Protein AF-A0A2Z4HIC4-F1 (afdb_monomer_lite)

Secondary structure (DSSP, 8-state):
-----SSSSSGGGG-TTS-EE--GGG-S-EESHHHHHHHHS---------STT--TTTSSP--HHHHHHHHHHHHT-HHHHHTT-

pLDDT: mean 89.17, std 8.19, range [67.5, 97.69]

Radius of gyration: 24.13 Å; chains: 1; bounding box: 46×32×59 Å

Structure (mmCIF, N/CA/C/O backbone):
data_AF-A0A2Z4HIC4-F1
#
_entry.id   AF-A0A2Z4HIC4-F1
#
loop_
_atom_site.group_PDB
_atom_site.id
_atom_site.type_symbol
_atom_site.label_atom_id
_atom_site.label_alt_id
_atom_site.label_comp_id
_atom_site.label_asym_id
_atom_site.label_entity_id
_atom_site.label_seq_id
_atom_site.pdbx_PDB_ins_code
_atom_site.Cartn_x
_atom_site.Cartn_y
_atom_site.Cartn_z
_atom_site.occupancy
_atom_site.B_iso_or_equiv
_atom_site.auth_seq_id
_atom_site.auth_comp_id
_atom_site.auth_asym_id
_atom_site.auth_atom_id
_atom_site.pdbx_PDB_model_num
ATOM 1 N N . ALA A 1 1 ? 16.869 -5.864 -6.737 1.00 82.38 1 ALA A N 1
ATOM 2 C CA . ALA A 1 1 ? 16.587 -5.370 -8.101 1.00 82.38 1 ALA A CA 1
ATOM 3 C C . ALA A 1 1 ? 15.154 -4.849 -8.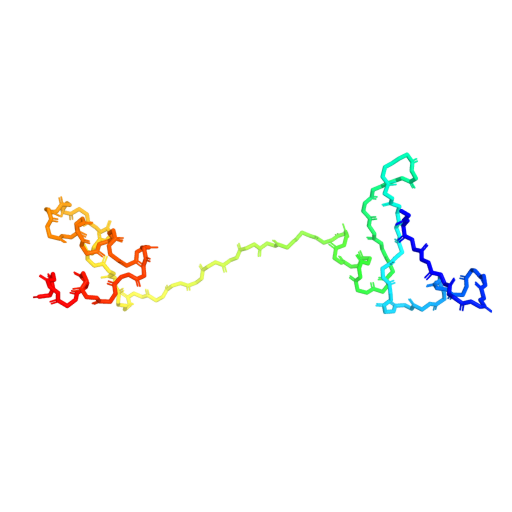141 1.00 82.38 1 ALA A C 1
ATOM 5 O O . ALA A 1 1 ? 14.330 -5.412 -7.431 1.00 82.38 1 ALA A O 1
ATOM 6 N N . GLY A 1 2 ? 14.878 -3.781 -8.899 1.00 90.12 2 GLY A N 1
ATOM 7 C CA . GLY A 1 2 ? 13.543 -3.162 -8.988 1.00 90.12 2 GLY A CA 1
ATOM 8 C C . GLY A 1 2 ? 12.548 -3.899 -9.898 1.00 90.12 2 GLY A C 1
ATOM 9 O O . GLY A 1 2 ? 11.347 -3.852 -9.669 1.00 90.12 2 GLY A O 1
ATOM 10 N N . GLY A 1 3 ? 13.049 -4.653 -10.878 1.00 92.69 3 GLY A N 1
ATOM 11 C CA . GLY A 1 3 ? 12.265 -5.508 -11.767 1.00 92.69 3 GLY A CA 1
ATOM 12 C C . GLY A 1 3 ? 13.173 -6.502 -12.491 1.00 92.69 3 GLY A C 1
ATOM 13 O O . GLY A 1 3 ? 14.376 -6.263 -12.610 1.00 92.69 3 GLY A O 1
ATOM 14 N N . THR A 1 4 ? 12.601 -7.617 -12.947 1.00 94.19 4 THR A N 1
ATOM 15 C CA . THR A 1 4 ? 13.319 -8.676 -13.672 1.00 94.19 4 THR A CA 1
ATOM 16 C C . THR A 1 4 ? 12.444 -9.206 -14.799 1.00 94.19 4 THR A C 1
ATOM 18 O O . THR A 1 4 ? 11.234 -9.354 -14.634 1.00 94.19 4 THR A O 1
ATOM 21 N N . VAL A 1 5 ? 13.067 -9.534 -15.928 1.00 95.94 5 VAL A N 1
ATOM 22 C CA . VAL A 1 5 ? 12.449 -10.254 -17.045 1.00 95.94 5 VAL A CA 1
ATOM 23 C C . VAL A 1 5 ? 13.312 -11.470 -17.357 1.00 95.94 5 VAL A C 1
ATOM 25 O O . VAL A 1 5 ? 14.536 -11.397 -17.274 1.00 95.94 5 VAL A O 1
ATOM 28 N N . ILE A 1 6 ? 12.674 -12.598 -17.664 1.00 96.56 6 ILE A N 1
ATOM 29 C CA . ILE A 1 6 ? 13.350 -13.838 -18.054 1.00 96.56 6 ILE A CA 1
ATOM 30 C C . ILE A 1 6 ? 13.242 -13.969 -19.574 1.00 96.56 6 ILE A C 1
ATOM 32 O O . ILE A 1 6 ? 12.152 -13.814 -20.117 1.00 96.56 6 ILE A O 1
ATOM 36 N N . ASN A 1 7 ? 14.360 -14.288 -20.234 1.00 96.06 7 ASN A N 1
ATOM 37 C CA . ASN A 1 7 ? 14.474 -14.492 -21.688 1.00 96.06 7 ASN A CA 1
ATOM 38 C C . ASN A 1 7 ? 14.177 -13.263 -22.567 1.00 96.06 7 ASN A C 1
ATOM 40 O O . ASN A 1 7 ? 14.073 -13.406 -23.781 1.00 96.06 7 ASN A O 1
ATOM 44 N N . ASP A 1 8 ? 14.064 -12.073 -21.978 1.00 96.00 8 ASP A N 1
ATOM 45 C CA . ASP A 1 8 ? 13.846 -10.816 -22.696 1.00 96.00 8 ASP A CA 1
ATOM 46 C C . ASP A 1 8 ? 14.393 -9.634 -21.868 1.00 96.00 8 ASP A C 1
ATOM 48 O O . ASP A 1 8 ? 14.740 -9.786 -20.692 1.00 96.00 8 ASP A O 1
ATOM 52 N N . VAL A 1 9 ? 14.489 -8.451 -22.473 1.00 94.75 9 VAL A N 1
ATOM 53 C CA . VAL A 1 9 ? 15.005 -7.219 -21.864 1.00 94.75 9 VAL A CA 1
ATOM 54 C C . VAL A 1 9 ? 13.998 -6.085 -22.027 1.00 94.75 9 VAL A C 1
ATOM 56 O O . VAL A 1 9 ? 13.283 -6.017 -23.016 1.00 94.75 9 VAL A O 1
ATOM 59 N N . VAL A 1 10 ? 13.931 -5.169 -21.053 1.00 93.00 10 VAL A N 1
ATOM 60 C CA . VAL A 1 10 ? 13.088 -3.945 -21.077 1.00 93.00 10 VAL A CA 1
ATOM 61 C C . VAL A 1 10 ? 11.563 -4.182 -21.098 1.00 93.00 10 VAL A C 1
ATOM 63 O O . VAL A 1 10 ? 10.816 -3.342 -20.603 1.00 93.00 10 VAL A O 1
ATOM 66 N N . GLN A 1 11 ? 11.080 -5.346 -21.530 1.00 94.50 11 GLN A N 1
ATOM 67 C CA . GLN A 1 11 ? 9.666 -5.593 -21.815 1.00 94.50 11 GLN A CA 1
ATOM 68 C C . GLN A 1 11 ? 8.724 -5.383 -20.619 1.00 94.50 11 GLN A C 1
ATOM 70 O O . GLN A 1 11 ? 7.600 -4.914 -20.803 1.00 94.50 11 GLN A O 1
ATOM 75 N N . HIS A 1 12 ? 9.182 -5.626 -19.384 1.00 93.12 12 HIS A N 1
ATOM 76 C CA . HIS A 1 12 ? 8.405 -5.356 -18.161 1.00 93.12 12 HIS A CA 1
ATOM 77 C C . HIS A 1 12 ? 7.939 -3.899 -18.011 1.00 93.12 12 HIS A C 1
ATOM 79 O O . HIS A 1 12 ? 6.945 -3.659 -17.332 1.00 93.12 12 HIS A O 1
ATOM 85 N N . VAL A 1 13 ? 8.606 -2.936 -18.660 1.00 93.38 13 VAL A N 1
ATOM 86 C CA . VAL A 1 13 ? 8.221 -1.514 -18.644 1.00 93.38 13 VAL A CA 1
ATOM 87 C C . VAL A 1 13 ? 6.940 -1.263 -19.440 1.00 93.38 13 VAL A C 1
ATOM 89 O O . VAL A 1 13 ? 6.222 -0.313 -19.160 1.00 93.38 13 VAL A O 1
ATOM 92 N N . THR A 1 14 ? 6.615 -2.113 -20.416 1.00 94.19 14 THR A N 1
ATOM 93 C CA . THR A 1 14 ? 5.437 -1.932 -21.286 1.00 94.19 14 THR A CA 1
ATOM 94 C C . THR A 1 14 ? 4.132 -2.412 -20.645 1.00 94.19 14 THR A C 1
ATOM 96 O O . THR A 1 14 ? 3.044 -2.058 -21.096 1.00 94.19 14 THR A O 1
ATOM 99 N N . VAL A 1 15 ? 4.219 -3.203 -19.572 1.00 93.94 15 VAL A N 1
ATOM 100 C CA . VAL A 1 15 ? 3.065 -3.852 -18.947 1.00 93.94 15 VAL A CA 1
ATOM 101 C C . VAL A 1 15 ? 2.492 -2.962 -17.846 1.00 93.94 15 VAL A C 1
ATOM 103 O O . VAL A 1 15 ? 3.021 -2.907 -16.738 1.00 93.94 15 VAL A O 1
ATOM 106 N N . SER A 1 16 ? 1.374 -2.291 -18.126 1.00 92.69 16 SER A N 1
ATOM 107 C CA . SER A 1 16 ? 0.739 -1.322 -17.212 1.00 92.69 16 SER A CA 1
ATOM 108 C C . SER A 1 16 ? 0.185 -1.894 -15.912 1.00 92.69 16 SER A C 1
ATOM 110 O O . SER A 1 16 ? -0.056 -1.148 -14.960 1.00 92.69 16 SER A O 1
ATOM 112 N N . SER A 1 17 ? 0.012 -3.214 -15.844 1.00 94.12 17 SER A N 1
ATOM 113 C CA . SER A 1 17 ? -0.374 -3.931 -14.630 1.00 94.12 17 SER A CA 1
ATOM 114 C C . SER A 1 17 ? 0.805 -4.294 -13.725 1.00 94.12 17 SER A C 1
ATOM 116 O O . SER A 1 17 ? 0.570 -4.805 -12.631 1.00 94.12 17 SER A O 1
ATOM 118 N N . LEU A 1 18 ? 2.052 -4.064 -14.151 1.00 95.75 18 LEU A N 1
ATOM 119 C CA . LEU A 1 18 ? 3.239 -4.287 -13.328 1.00 95.75 18 LEU A CA 1
ATOM 120 C C . LEU A 1 18 ? 3.732 -2.964 -12.730 1.00 95.75 18 LEU A C 1
ATOM 122 O O . LEU A 1 18 ? 3.821 -1.969 -13.452 1.00 95.75 18 LEU A O 1
ATOM 126 N N . PRO A 1 19 ? 4.079 -2.938 -11.431 1.00 95.12 19 PRO A N 1
ATOM 127 C CA . PRO A 1 19 ? 4.709 -1.772 -1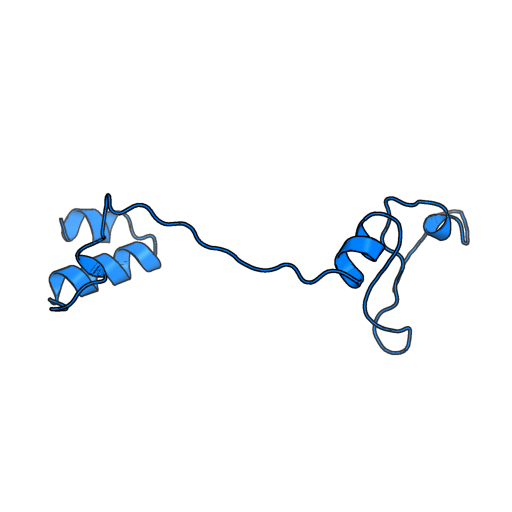0.840 1.00 95.12 19 PRO A CA 1
ATOM 128 C C . PRO A 1 19 ? 6.121 -1.608 -11.405 1.00 95.12 19 PRO A C 1
ATOM 130 O O . PRO A 1 19 ? 6.900 -2.560 -11.443 1.00 95.12 19 PRO A O 1
ATOM 133 N N . PHE A 1 20 ? 6.460 -0.388 -11.806 1.00 96.69 20 PHE A N 1
ATOM 134 C CA . PHE A 1 20 ? 7.812 -0.028 -12.218 1.00 96.69 20 PHE A CA 1
ATOM 135 C C . PHE A 1 20 ? 8.440 0.902 -11.176 1.00 96.69 20 PHE A C 1
ATOM 137 O O . PHE A 1 20 ? 7.873 1.945 -10.840 1.00 96.69 20 PHE A O 1
ATOM 144 N N . GLY A 1 21 ? 9.597 0.513 -10.638 1.00 95.62 21 GLY A N 1
ATOM 145 C CA . GLY A 1 21 ? 10.264 1.211 -9.541 1.00 95.62 21 GLY A CA 1
ATOM 146 C C . GLY A 1 21 ? 11.638 0.625 -9.212 1.00 95.62 21 GLY A C 1
ATOM 147 O O . GLY A 1 21 ? 12.005 -0.444 -9.698 1.00 95.62 21 GLY A O 1
ATOM 148 N N . GLY A 1 22 ? 12.407 1.351 -8.402 1.00 96.44 22 GLY A N 1
ATOM 149 C CA . GLY A 1 22 ? 13.739 0.957 -7.933 1.00 96.44 22 GLY A CA 1
ATOM 150 C C . GLY A 1 22 ? 13.738 0.481 -6.478 1.00 96.44 22 GLY A C 1
ATOM 151 O O . GLY A 1 22 ? 12.754 0.637 -5.757 1.00 96.44 22 GLY A O 1
ATOM 152 N N . VAL A 1 23 ? 14.859 -0.099 -6.042 1.00 97.12 23 VAL A N 1
ATOM 153 C CA . VAL A 1 23 ? 15.131 -0.456 -4.637 1.00 97.12 23 VAL A CA 1
ATOM 154 C C . VAL A 1 23 ? 16.590 -0.121 -4.291 1.00 97.12 23 VAL A C 1
ATOM 156 O O . VAL A 1 23 ? 17.501 -0.486 -5.040 1.00 97.12 23 VAL A O 1
ATOM 159 N N . GLY A 1 24 ? 16.829 0.531 -3.149 1.00 96.56 24 GLY A N 1
ATOM 160 C CA . GLY A 1 24 ? 18.170 0.940 -2.698 1.00 96.56 24 GLY A CA 1
ATOM 161 C C .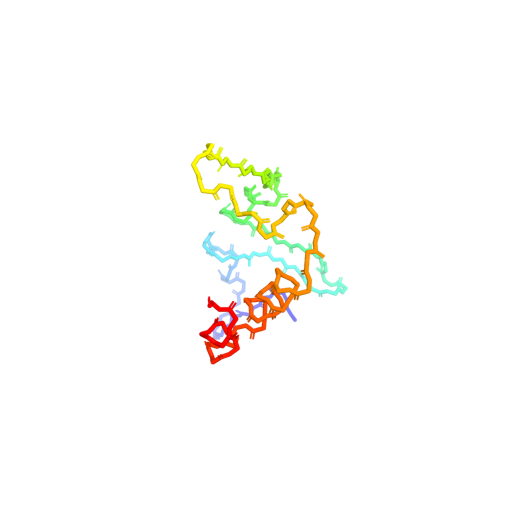 GLY A 1 24 ? 18.707 2.122 -3.508 1.00 96.56 24 GLY A C 1
ATOM 162 O O . GLY A 1 24 ? 17.957 3.046 -3.807 1.00 96.56 24 GLY A O 1
ATOM 163 N N . GLU A 1 25 ? 19.971 2.062 -3.937 1.00 96.69 25 GLU A N 1
ATOM 164 C CA . GLU A 1 25 ? 20.592 3.104 -4.783 1.00 96.69 25 GLU A CA 1
ATOM 165 C C . GLU A 1 25 ? 19.878 3.310 -6.132 1.00 96.69 25 GLU A C 1
ATOM 167 O O . GLU A 1 25 ? 20.013 4.351 -6.765 1.00 96.69 25 GLU A O 1
ATOM 172 N N . SER A 1 26 ? 19.086 2.329 -6.581 1.00 95.88 26 SER A N 1
ATOM 173 C CA . SER A 1 26 ? 18.293 2.442 -7.814 1.00 95.88 26 SER A CA 1
ATOM 174 C C . SER A 1 26 ? 16.978 3.220 -7.651 1.00 95.88 26 SER A C 1
ATOM 176 O O . SER A 1 26 ? 16.286 3.447 -8.641 1.00 95.88 26 SER A O 1
ATOM 178 N N . GLY A 1 27 ? 16.621 3.626 -6.425 1.00 96.81 27 GLY A N 1
ATOM 179 C CA . GLY A 1 27 ? 15.454 4.458 -6.127 1.00 96.81 27 GLY A CA 1
ATOM 180 C C . GLY A 1 27 ? 14.488 3.852 -5.106 1.00 96.81 27 GLY A C 1
ATOM 181 O O . GLY A 1 27 ? 14.740 2.800 -4.516 1.00 96.81 27 GLY A O 1
ATOM 182 N N . MET A 1 28 ? 13.359 4.539 -4.903 1.00 96.56 28 MET A N 1
ATOM 183 C CA . MET A 1 28 ? 12.274 4.125 -4.010 1.00 96.56 28 MET A CA 1
ATOM 184 C C . MET A 1 28 ? 10.903 4.429 -4.617 1.00 96.56 28 MET A C 1
ATOM 186 O O . MET A 1 28 ? 10.767 5.315 -5.460 1.00 96.56 28 MET A O 1
ATOM 190 N N . GLY A 1 29 ? 9.879 3.729 -4.131 1.00 95.56 29 GLY A N 1
ATOM 191 C CA . GLY A 1 29 ? 8.524 3.853 -4.657 1.00 95.56 29 GLY A CA 1
ATOM 192 C C . GLY A 1 29 ? 8.358 3.163 -6.011 1.00 95.56 29 GLY A C 1
ATOM 193 O O . GLY A 1 29 ? 9.276 2.542 -6.544 1.00 95.56 29 GLY A O 1
ATOM 194 N N . GLN A 1 30 ? 7.144 3.238 -6.542 1.00 97.12 30 GLN A N 1
ATOM 195 C CA . GLN A 1 30 ? 6.769 2.583 -7.788 1.00 97.12 30 GLN A CA 1
ATOM 196 C C . GLN A 1 30 ? 5.598 3.318 -8.431 1.00 97.12 30 GLN A C 1
ATOM 198 O O . GLN A 1 30 ? 4.774 3.914 -7.737 1.00 97.12 30 GLN A O 1
ATOM 203 N N . TYR A 1 31 ? 5.513 3.246 -9.749 1.00 95.75 31 TYR A N 1
ATOM 204 C CA . TYR A 1 31 ? 4.421 3.804 -10.536 1.00 95.75 31 TYR A CA 1
ATOM 205 C C . TYR A 1 31 ? 4.011 2.805 -11.626 1.00 95.75 31 TYR A C 1
ATOM 207 O O . TYR A 1 31 ? 4.393 1.637 -11.561 1.00 95.75 31 TYR A O 1
ATOM 215 N N . HIS A 1 32 ? 3.227 3.279 -12.595 1.00 96.38 32 HIS A N 1
ATOM 216 C CA . HIS A 1 32 ? 2.591 2.576 -13.714 1.00 96.38 32 HIS A CA 1
ATOM 217 C C . HIS A 1 32 ? 1.129 2.203 -13.433 1.00 96.38 32 HIS A C 1
ATOM 219 O O . HIS A 1 32 ? 0.792 1.721 -12.354 1.00 96.38 32 HIS A O 1
ATOM 225 N N . GLY A 1 33 ? 0.230 2.484 -14.384 1.00 94.25 33 GLY A N 1
ATOM 226 C CA . GLY A 1 33 ? -1.202 2.185 -14.267 1.00 94.25 33 GLY A CA 1
ATOM 227 C C . GLY A 1 33 ? -1.805 2.620 -12.924 1.00 94.25 33 GLY A C 1
ATOM 228 O O . GLY A 1 33 ? -1.697 3.779 -12.515 1.00 94.25 33 GLY A O 1
ATOM 229 N N . LYS A 1 34 ? -2.401 1.662 -12.203 1.00 95.88 34 LYS A N 1
ATOM 230 C CA . LYS A 1 34 ? -2.965 1.879 -10.860 1.00 95.88 34 LYS A CA 1
ATOM 231 C C . LYS A 1 34 ? -1.911 2.316 -9.834 1.00 95.88 34 LYS A C 1
ATOM 233 O O . LYS A 1 34 ? -2.237 3.076 -8.928 1.00 95.88 34 LYS A O 1
ATOM 238 N N . PHE A 1 35 ? -0.664 1.866 -9.957 1.00 96.94 35 PHE A N 1
ATOM 239 C CA . PHE A 1 35 ? 0.401 2.226 -9.022 1.00 96.94 35 PHE A CA 1
ATOM 240 C C . PHE A 1 35 ? 0.757 3.709 -9.114 1.00 96.94 35 PHE A C 1
ATOM 242 O O . PHE A 1 35 ? 1.030 4.309 -8.083 1.00 96.94 35 PHE A O 1
ATOM 249 N N . SER A 1 36 ? 0.660 4.329 -10.298 1.00 97.25 36 SER A N 1
ATOM 250 C CA . SER A 1 36 ? 0.782 5.789 -10.426 1.00 97.25 36 SER A CA 1
ATOM 251 C C . SER A 1 36 ? -0.324 6.510 -9.658 1.00 97.25 36 SER A C 1
ATOM 253 O O . SER A 1 36 ? -0.047 7.444 -8.911 1.00 97.25 36 SER A O 1
ATOM 255 N N . PHE A 1 37 ? -1.577 6.064 -9.806 1.00 97.38 37 PHE A N 1
ATOM 256 C CA . PHE A 1 37 ? -2.693 6.650 -9.063 1.00 97.38 37 PHE A CA 1
ATOM 257 C C . PHE A 1 37 ? -2.480 6.503 -7.556 1.00 97.38 37 PHE A C 1
ATOM 259 O O . PHE A 1 37 ? -2.585 7.484 -6.830 1.00 97.38 37 PHE A O 1
ATOM 266 N N . ASP A 1 38 ? -2.121 5.306 -7.092 1.00 97.25 38 ASP A N 1
ATOM 267 C CA . ASP A 1 38 ? -1.832 5.043 -5.684 1.00 97.25 38 ASP A CA 1
ATOM 268 C C . ASP A 1 38 ? -0.639 5.876 -5.167 1.00 97.25 38 ASP A C 1
ATOM 270 O O . ASP A 1 38 ? -0.677 6.302 -4.017 1.00 97.25 38 ASP A O 1
ATOM 274 N N . ALA A 1 39 ? 0.392 6.122 -5.986 1.00 96.69 39 ALA A N 1
ATOM 275 C CA . ALA A 1 39 ? 1.581 6.894 -5.612 1.00 96.69 39 ALA A CA 1
ATOM 276 C C . ALA A 1 39 ? 1.300 8.397 -5.461 1.00 96.69 39 ALA A C 1
ATOM 278 O O . ALA A 1 39 ? 1.883 9.046 -4.596 1.00 96.69 39 ALA A O 1
ATOM 279 N N . PHE A 1 40 ? 0.387 8.943 -6.269 1.00 97.69 40 PHE A N 1
ATOM 280 C CA . PHE A 1 40 ? -0.016 10.353 -6.206 1.00 97.69 40 PHE A CA 1
ATOM 281 C C . PHE A 1 40 ? -1.309 10.586 -5.413 1.00 97.69 40 PHE A C 1
ATOM 283 O O . PHE A 1 40 ? -1.800 11.712 -5.349 1.00 97.69 40 PHE A O 1
ATOM 290 N N . SER A 1 41 ? -1.858 9.541 -4.790 1.00 97.56 41 SER A N 1
ATOM 291 C CA . SER A 1 41 ? -3.075 9.621 -3.984 1.00 97.56 41 SER A CA 1
ATOM 292 C C . SER A 1 41 ? -2.792 9.378 -2.512 1.00 97.56 41 SER A C 1
ATOM 294 O O . SER A 1 41 ? -2.055 8.475 -2.125 1.00 97.56 41 SER A O 1
ATOM 296 N N . HIS A 1 42 ? -3.484 10.123 -1.656 1.00 97.12 42 HIS A N 1
ATOM 297 C CA . HIS A 1 42 ? -3.496 9.855 -0.226 1.00 97.12 42 HIS A CA 1
ATOM 298 C C . HIS A 1 42 ? -4.650 8.906 0.128 1.00 97.12 42 HIS A C 1
ATOM 300 O O . HIS A 1 42 ? -5.825 9.281 0.069 1.00 97.12 42 HIS A O 1
ATOM 306 N N . LYS A 1 43 ? -4.326 7.672 0.533 1.00 96.12 43 LYS A N 1
ATOM 307 C CA . LYS A 1 43 ? -5.313 6.684 1.004 1.00 96.12 43 LYS A CA 1
ATOM 308 C C . LYS A 1 43 ? -5.834 7.073 2.392 1.00 96.12 43 LYS A C 1
ATOM 310 O O . LYS A 1 43 ? -5.323 6.625 3.415 1.00 96.12 43 LYS A O 1
ATOM 315 N N . LYS A 1 44 ? -6.857 7.932 2.423 1.00 96.94 44 LYS A N 1
ATOM 316 C CA . LYS A 1 44 ? -7.476 8.427 3.660 1.00 96.94 44 LYS A CA 1
ATOM 317 C C . LYS A 1 44 ? -8.281 7.324 4.352 1.00 96.94 44 LYS A C 1
ATOM 319 O O . LYS A 1 44 ? -9.297 6.874 3.829 1.00 96.94 44 LYS A O 1
ATOM 324 N N . ALA A 1 45 ? -7.858 6.938 5.553 1.00 96.19 45 ALA A N 1
ATOM 325 C CA . ALA A 1 45 ? -8.616 6.023 6.398 1.00 96.19 45 ALA A CA 1
ATOM 326 C C . ALA A 1 45 ? -9.880 6.706 6.948 1.00 96.19 45 ALA A C 1
ATOM 328 O O . ALA A 1 45 ? -9.812 7.807 7.500 1.00 96.19 45 ALA A O 1
ATOM 329 N N . VAL A 1 46 ? -11.031 6.043 6.809 1.00 96.38 46 VAL A N 1
ATOM 330 C CA . VAL A 1 46 ? -12.318 6.478 7.366 1.00 96.38 46 VAL A CA 1
ATOM 331 C C . VAL A 1 46 ? -12.973 5.278 8.043 1.00 96.38 46 VAL A C 1
ATOM 333 O O . VAL A 1 46 ? -13.205 4.257 7.403 1.00 96.38 46 VAL A O 1
ATOM 336 N N . LEU A 1 47 ? -13.262 5.403 9.339 1.00 93.31 47 LEU A N 1
ATOM 337 C CA . LEU A 1 47 ? -14.009 4.412 10.111 1.00 93.31 47 LEU A CA 1
ATOM 338 C C . LEU A 1 47 ? -15.412 4.954 10.380 1.00 93.31 47 LEU A C 1
ATOM 340 O O . LEU A 1 47 ? -15.561 5.989 11.027 1.00 93.31 47 LEU A O 1
ATOM 344 N N . TYR A 1 48 ? -16.426 4.232 9.916 1.00 92.62 48 TYR A N 1
ATOM 345 C CA . TYR A 1 48 ? -17.823 4.499 10.234 1.00 92.62 48 TYR A CA 1
ATOM 346 C C . TYR A 1 48 ? -18.322 3.434 11.214 1.00 92.62 48 TYR A C 1
ATOM 348 O O . TYR A 1 48 ? -18.183 2.241 10.947 1.00 92.62 48 TYR A O 1
ATOM 356 N N . ARG A 1 49 ? -18.871 3.856 12.358 1.00 87.06 49 ARG A N 1
ATOM 357 C CA . ARG A 1 49 ? -19.420 2.957 13.382 1.00 87.06 49 ARG A CA 1
ATOM 358 C C . ARG A 1 49 ? -20.864 3.338 13.686 1.00 87.06 49 ARG A C 1
ATOM 360 O O . ARG A 1 49 ? -21.152 4.514 13.889 1.00 87.06 49 ARG A O 1
ATOM 367 N N . SER A 1 50 ? -21.734 2.337 13.763 1.00 85.88 50 SER A N 1
ATOM 368 C CA . SER A 1 50 ? -23.088 2.468 14.300 1.00 85.88 50 SER A CA 1
ATOM 369 C C . SER A 1 50 ? -23.078 2.656 15.824 1.00 85.88 50 SER A C 1
ATOM 371 O O . SER A 1 50 ? -22.074 2.408 16.504 1.00 85.88 50 SER A O 1
ATOM 373 N N . PHE A 1 51 ? -24.213 3.091 16.372 1.00 82.12 51 PHE A N 1
ATOM 374 C CA . PHE A 1 51 ? -24.419 3.162 17.823 1.00 82.12 51 PHE A CA 1
ATOM 375 C C . PHE A 1 51 ? -24.637 1.778 18.456 1.00 82.12 51 PHE A C 1
ATOM 377 O O . PHE A 1 51 ? -24.359 1.601 19.641 1.00 82.12 51 PHE A O 1
ATOM 384 N N . ASP A 1 52 ? -25.056 0.791 17.663 1.00 79.50 52 ASP A N 1
ATOM 385 C CA . ASP A 1 52 ? -25.291 -0.570 18.139 1.00 79.50 52 ASP A CA 1
ATOM 386 C C . ASP A 1 52 ? -23.989 -1.316 18.444 1.00 79.50 52 ASP A C 1
ATOM 388 O O . ASP A 1 52 ? -23.034 -1.294 17.663 1.00 79.50 52 ASP A O 1
ATOM 392 N N . GLY A 1 53 ? -23.971 -2.019 19.581 1.00 70.56 53 GLY A N 1
ATOM 393 C CA . GLY A 1 53 ? -22.874 -2.914 19.947 1.00 70.56 53 GLY A CA 1
ATOM 394 C C . GLY A 1 53 ? -21.646 -2.212 20.528 1.00 70.56 53 GLY A C 1
ATOM 395 O O . GLY A 1 53 ? -20.515 -2.635 20.278 1.00 70.56 53 GLY A O 1
ATOM 396 N N . GLU A 1 54 ? -21.826 -1.150 21.322 1.00 70.69 54 GLU A N 1
ATOM 397 C CA . GLU A 1 54 ? -20.717 -0.625 22.117 1.00 70.69 54 GLU A CA 1
ATOM 398 C C . GLU A 1 54 ? -20.188 -1.712 23.063 1.00 70.69 54 GLU A C 1
ATOM 400 O O . GLU A 1 54 ? -20.825 -2.099 24.042 1.00 70.69 54 GLU A O 1
ATOM 405 N N . ALA A 1 55 ? -18.990 -2.215 22.762 1.00 71.38 55 ALA A N 1
ATOM 406 C CA . ALA A 1 55 ? -18.333 -3.197 23.600 1.00 71.38 55 ALA A CA 1
ATOM 407 C C . ALA A 1 55 ? -18.057 -2.579 24.980 1.00 71.38 55 ALA A C 1
ATOM 409 O O . ALA A 1 55 ? -17.110 -1.809 25.146 1.00 71.38 55 ALA A O 1
ATOM 410 N N . SER A 1 56 ? -18.847 -2.962 25.990 1.00 71.12 56 SER A N 1
ATOM 411 C CA . SER A 1 56 ? -18.688 -2.534 27.393 1.00 71.12 56 SER A CA 1
ATOM 412 C C . SER A 1 56 ? -17.276 -2.799 27.940 1.00 71.12 56 SER A C 1
ATOM 414 O O . SER A 1 56 ? -16.847 -2.174 28.906 1.00 71.12 56 SER A O 1
ATOM 416 N N . VAL A 1 57 ? -16.526 -3.703 27.305 1.00 75.56 57 VAL A N 1
ATOM 417 C CA . VAL A 1 57 ? -15.117 -4.004 27.595 1.00 75.56 57 VAL A CA 1
ATOM 418 C C . VAL A 1 57 ? -14.193 -2.805 27.338 1.00 75.56 57 VAL A C 1
ATOM 420 O O . VAL A 1 57 ? -13.201 -2.645 28.044 1.00 75.56 57 VAL A O 1
ATOM 423 N N . ARG A 1 58 ? -14.519 -1.949 26.361 1.00 78.75 58 ARG A N 1
ATOM 424 C CA . ARG A 1 58 ? -13.742 -0.746 26.027 1.00 78.75 58 ARG A CA 1
ATOM 425 C C . ARG A 1 58 ? -14.024 0.415 26.981 1.00 78.75 58 ARG A C 1
ATOM 427 O O . ARG A 1 58 ? -13.165 1.269 27.157 1.00 78.75 58 ARG A O 1
ATOM 434 N N . CYS A 1 59 ? -15.214 0.462 27.574 1.00 78.88 59 CYS A N 1
ATOM 435 C CA . CYS A 1 59 ? -15.620 1.556 28.44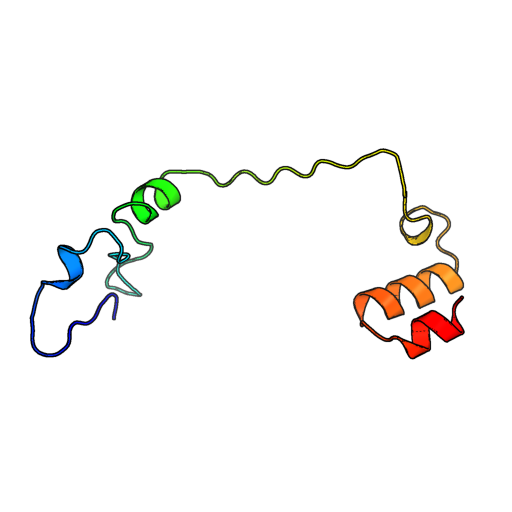9 1.00 78.88 59 CYS A CA 1
ATOM 436 C C . CYS A 1 59 ? -15.236 1.277 29.908 1.00 78.88 59 CYS A C 1
ATOM 438 O O . CYS A 1 59 ? -15.374 0.155 30.411 1.00 78.88 59 CYS A O 1
ATOM 440 N N . ALA A 1 60 ? -14.794 2.324 30.607 1.00 82.50 60 ALA A N 1
ATOM 441 C CA . ALA A 1 60 ? -14.586 2.285 32.050 1.00 82.50 60 ALA A CA 1
ATOM 442 C C . ALA A 1 60 ? -15.911 1.982 32.791 1.00 82.50 60 ALA A C 1
ATOM 444 O O . ALA A 1 60 ? -16.982 2.309 32.277 1.00 82.50 60 ALA A O 1
ATOM 445 N N . PRO A 1 61 ? -15.877 1.377 33.996 1.00 85.56 61 PRO A N 1
ATOM 446 C CA . PRO A 1 61 ? -14.702 0.935 34.753 1.00 85.56 61 PRO A CA 1
ATOM 447 C C . PRO A 1 61 ? -14.126 -0.408 34.265 1.00 85.56 61 PRO A C 1
ATOM 449 O O . PRO A 1 61 ? -14.857 -1.360 33.973 1.00 85.56 61 PRO A O 1
ATOM 452 N N . TYR A 1 62 ? -12.792 -0.497 34.217 1.00 85.19 62 TYR A N 1
ATOM 453 C CA . TYR A 1 62 ? -12.059 -1.688 33.773 1.00 85.19 62 TYR A CA 1
ATOM 454 C C . TYR A 1 62 ? -11.941 -2.730 34.891 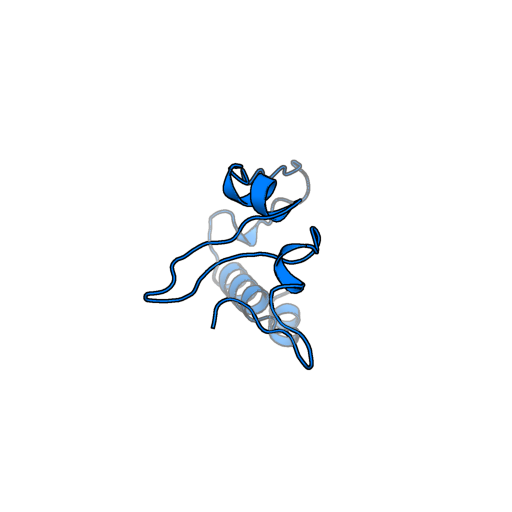1.00 85.19 62 TYR A C 1
ATOM 456 O O . TYR A 1 62 ? -10.928 -2.805 35.586 1.00 85.19 62 TYR A O 1
ATOM 464 N N . THR A 1 63 ? -12.971 -3.555 35.063 1.00 86.31 63 THR A N 1
ATOM 465 C CA . THR A 1 63 ? -12.951 -4.645 36.048 1.00 86.31 63 THR A CA 1
ATOM 466 C C . THR A 1 63 ? -11.954 -5.752 35.658 1.00 86.31 63 THR A C 1
ATOM 468 O O . THR A 1 63 ? -11.708 -5.966 34.466 1.00 86.31 63 THR A O 1
ATOM 471 N N . PRO A 1 64 ? -11.415 -6.528 36.622 1.00 85.44 64 PRO A N 1
ATOM 472 C CA . PRO A 1 64 ? -10.498 -7.639 36.335 1.00 85.44 64 PRO A CA 1
ATOM 473 C C . PRO A 1 64 ? -11.060 -8.663 35.334 1.00 85.44 64 PRO A C 1
ATOM 475 O O . PRO A 1 64 ? -10.318 -9.210 34.520 1.00 85.44 64 PRO A O 1
ATOM 478 N N . ARG A 1 65 ? -12.387 -8.871 35.333 1.00 83.19 65 ARG A N 1
ATOM 479 C CA . ARG A 1 65 ? -13.082 -9.729 34.358 1.00 83.19 65 ARG A CA 1
ATOM 480 C C . ARG A 1 65 ? -13.040 -9.152 32.942 1.00 83.19 65 ARG A C 1
ATOM 482 O O . ARG A 1 65 ? -12.638 -9.861 32.026 1.00 83.19 65 ARG A O 1
ATOM 489 N N . LYS A 1 66 ? -13.359 -7.860 32.764 1.00 82.94 66 LYS A N 1
ATOM 490 C CA . LYS A 1 66 ? -13.253 -7.173 31.462 1.00 82.94 66 LYS A CA 1
ATOM 491 C C . LYS A 1 66 ? -11.818 -7.187 30.930 1.00 82.94 66 LYS A C 1
ATOM 493 O O . LYS A 1 66 ? -11.615 -7.393 29.740 1.00 82.94 66 LYS A O 1
ATOM 498 N N . GLN A 1 67 ? -10.822 -7.033 31.804 1.00 85.94 67 GLN A N 1
ATOM 499 C CA . GLN A 1 67 ? -9.409 -7.099 31.419 1.00 85.94 67 GLN A CA 1
ATOM 500 C C . GLN A 1 67 ? -8.979 -8.509 30.998 1.00 85.94 67 GLN A C 1
ATOM 502 O O . GLN A 1 67 ? -8.247 -8.654 30.020 1.00 85.94 67 GLN A O 1
ATOM 507 N N . LYS A 1 68 ? -9.430 -9.553 31.708 1.00 85.62 68 LYS A N 1
ATOM 508 C CA . LYS A 1 68 ? -9.151 -10.950 31.341 1.00 85.62 68 LYS A CA 1
ATOM 509 C C . LYS A 1 68 ? -9.818 -11.308 30.007 1.00 85.62 68 LYS A C 1
ATOM 511 O O . LYS A 1 68 ? -9.160 -11.899 29.158 1.00 85.62 68 LYS A O 1
ATOM 516 N N . LEU A 1 69 ? -11.056 -10.855 29.794 1.00 84.75 69 LEU A N 1
ATOM 517 C CA . LEU A 1 69 ? -11.779 -11.005 28.530 1.00 84.75 69 LEU A CA 1
ATOM 518 C C . LEU A 1 69 ? -11.082 -10.265 27.375 1.00 84.75 69 LEU A C 1
ATOM 520 O O . LEU A 1 69 ? -10.852 -10.860 26.328 1.00 84.75 69 LEU A O 1
ATOM 524 N N . LEU A 1 70 ? -10.669 -9.005 27.564 1.00 86.06 70 LEU A N 1
ATOM 525 C CA . LEU A 1 70 ? -9.932 -8.242 26.546 1.00 86.06 70 LEU A CA 1
ATOM 526 C C . LEU A 1 70 ? -8.607 -8.920 26.173 1.00 86.06 70 LEU A C 1
ATOM 528 O O . LEU A 1 70 ? -8.281 -9.033 24.995 1.00 86.06 70 LEU A O 1
ATOM 532 N N . LYS A 1 71 ? -7.850 -9.399 27.169 1.00 87.06 71 LYS A N 1
ATOM 533 C CA . LYS A 1 71 ? -6.589 -10.120 26.942 1.00 87.06 71 LYS A CA 1
ATOM 534 C C . LYS A 1 71 ? -6.813 -11.434 26.193 1.00 87.06 71 LYS A C 1
ATOM 536 O O . LYS A 1 71 ? -6.034 -11.743 25.298 1.00 87.06 71 LYS A O 1
ATOM 541 N N . ALA A 1 72 ? -7.865 -12.180 26.528 1.00 86.25 72 ALA A N 1
ATOM 542 C CA . ALA A 1 72 ? -8.209 -13.417 25.833 1.00 86.25 72 ALA A CA 1
ATOM 543 C C . ALA A 1 72 ? -8.649 -13.156 24.379 1.00 86.25 72 ALA A C 1
ATOM 545 O O . ALA A 1 72 ? -8.196 -13.863 23.482 1.00 86.25 72 ALA A O 1
ATOM 546 N N . LEU A 1 73 ? -9.428 -12.092 24.128 1.00 87.69 73 LEU A N 1
ATOM 547 C CA . LEU A 1 73 ? -9.838 -11.666 22.783 1.00 87.69 73 LEU A CA 1
ATOM 548 C C . LEU A 1 73 ? -8.652 -11.238 21.912 1.00 87.69 73 LEU A C 1
ATOM 550 O O . LEU A 1 73 ? -8.544 -11.682 20.775 1.00 87.69 73 LEU A O 1
ATOM 554 N N . LEU A 1 74 ? -7.741 -10.415 22.442 1.00 88.69 74 LEU A N 1
ATOM 555 C CA . LEU A 1 74 ? -6.551 -9.969 21.705 1.00 88.69 74 LEU A CA 1
ATOM 556 C C . LEU A 1 74 ? -5.570 -11.114 21.426 1.00 88.69 74 LEU A C 1
ATOM 558 O O . LEU A 1 74 ? -4.891 -11.104 20.404 1.00 88.69 74 LEU A O 1
ATOM 562 N N . LYS A 1 75 ? -5.492 -12.095 22.333 1.00 89.62 75 LYS A N 1
ATOM 563 C CA . LYS A 1 75 ? -4.642 -13.282 22.181 1.00 89.62 75 LYS A CA 1
ATOM 564 C C . LYS A 1 75 ? -5.281 -14.366 21.297 1.00 89.62 75 LYS A C 1
ATOM 566 O O . LYS A 1 75 ? -4.568 -15.252 20.842 1.00 89.62 75 LYS A O 1
ATOM 571 N N . GLY A 1 76 ? -6.595 -14.307 21.058 1.00 84.44 76 GLY A N 1
ATOM 572 C CA . GLY A 1 76 ? -7.339 -15.332 20.317 1.00 84.44 76 GLY A CA 1
ATOM 573 C C . GLY A 1 76 ? -7.534 -16.643 21.091 1.00 84.44 76 GLY A C 1
ATOM 574 O O . GLY A 1 76 ? -7.652 -17.703 20.485 1.00 84.44 76 GLY A O 1
ATOM 575 N N . ASP A 1 77 ? -7.540 -16.596 22.426 1.00 85.75 77 ASP A N 1
ATOM 576 C CA . ASP A 1 77 ? -7.673 -17.781 23.282 1.00 85.75 77 ASP A CA 1
ATOM 577 C C . ASP A 1 77 ? -9.151 -18.103 23.559 1.00 85.75 77 ASP A C 1
ATOM 579 O O . ASP A 1 77 ? -9.803 -17.465 24.390 1.00 85.75 77 ASP A O 1
ATOM 583 N N . LEU A 1 78 ? -9.680 -19.111 22.858 1.00 81.94 78 LEU A N 1
ATOM 584 C CA . LEU A 1 78 ? -11.093 -19.495 22.922 1.00 81.94 78 LEU A CA 1
ATOM 585 C C . LEU A 1 78 ? -11.498 -20.048 24.301 1.00 81.94 78 LEU A C 1
ATOM 587 O O . LEU A 1 78 ? -12.584 -19.748 24.797 1.00 81.94 78 LEU A O 1
ATOM 591 N N . PHE A 1 79 ? -10.616 -20.810 24.954 1.00 81.00 79 PHE A N 1
ATOM 592 C CA . PHE A 1 79 ? -10.881 -21.391 26.273 1.00 81.00 79 PHE A CA 1
ATOM 593 C C . PHE A 1 79 ? -10.874 -20.312 27.364 1.00 81.00 79 PHE A C 1
ATOM 595 O O . PHE A 1 79 ? -11.721 -20.304 28.260 1.00 81.00 79 PHE A O 1
ATOM 602 N N . GLY A 1 80 ? -9.965 -19.338 27.245 1.00 78.12 80 GLY A N 1
ATOM 603 C CA . GLY A 1 80 ? -9.925 -18.158 28.107 1.00 78.12 80 GLY A CA 1
ATOM 604 C C . GLY A 1 80 ? -11.188 -17.293 28.021 1.00 78.12 80 GLY A C 1
ATOM 605 O O . GLY A 1 80 ? -11.622 -16.759 29.043 1.00 78.12 80 GLY A O 1
ATOM 606 N N . ILE A 1 81 ? -11.808 -17.189 26.840 1.00 79.88 81 ILE A N 1
ATOM 607 C CA . ILE A 1 81 ? -13.076 -16.468 26.638 1.00 79.88 81 ILE A CA 1
ATOM 608 C C . ILE A 1 81 ? -14.236 -17.213 27.314 1.00 79.88 81 ILE A C 1
ATOM 610 O O . ILE A 1 81 ? -14.971 -16.608 28.087 1.00 79.88 81 ILE A O 1
ATOM 614 N N . ILE A 1 82 ? -14.357 -18.529 27.112 1.00 82.38 82 ILE A N 1
ATOM 615 C CA . ILE A 1 82 ? -15.425 -19.344 27.726 1.00 82.38 82 ILE A CA 1
ATOM 616 C C . ILE A 1 82 ?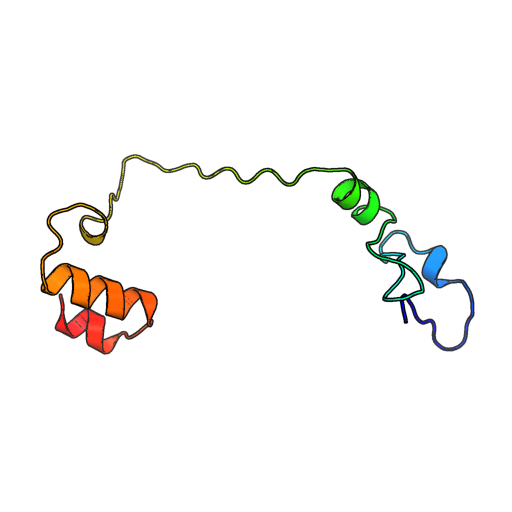 -15.314 -19.354 29.256 1.00 82.38 82 ILE A C 1
ATOM 618 O O . ILE A 1 82 ? -16.319 -19.274 29.946 1.00 82.38 82 ILE A O 1
ATOM 622 N N . SER A 1 83 ? -14.096 -19.391 29.799 1.00 74.50 83 SER A N 1
ATOM 623 C CA . SER A 1 83 ? -13.858 -19.329 31.248 1.00 74.50 83 SER A CA 1
ATOM 624 C C . SER A 1 83 ? -14.131 -17.946 31.867 1.00 74.50 83 SER A C 1
ATOM 626 O O . SER A 1 83 ? -14.104 -17.820 33.095 1.00 74.50 83 SER A O 1
ATOM 628 N N . THR A 1 84 ? -14.282 -16.895 31.054 1.00 68.69 84 THR A N 1
ATOM 629 C CA . THR A 1 84 ? -14.504 -15.517 31.529 1.00 68.69 84 THR A CA 1
ATOM 630 C C . THR A 1 84 ? -15.912 -14.985 31.307 1.00 68.69 84 THR A C 1
ATOM 632 O O . THR A 1 84 ? -16.244 -13.973 31.935 1.00 68.69 84 THR A O 1
ATOM 635 N N . LEU A 1 85 ? -16.694 -15.650 30.453 1.00 67.50 85 LEU A N 1
ATOM 636 C CA . LEU A 1 85 ? -18.149 -15.522 30.350 1.00 67.50 85 LEU A CA 1
ATOM 637 C C . LEU A 1 85 ? -18.821 -16.103 31.602 1.00 67.50 85 LEU A C 1
ATOM 639 O O . LEU A 1 85 ? -19.778 -15.453 32.075 1.00 67.50 85 LEU A O 1
#

Sequence (85 aa):
AGGTVINDVVQHVTVSSLPFGGVGESGMGQYHGKFSFDAFSHKKAVLYRSFDGEASVRCAPYTPRKQKLLKALLKGDLFGIISTL

Organism: Passiflora edulis (NCBI:txid78168)

InterPro domains:
  IPR012394 Aldehyde dehydrogenase NAD(P)-dependent [PTHR43570] (2-79)
  IPR016161 Aldehyde/histidinol dehydrogenase [SSF53720] (1-69)
  IPR016162 Aldehyde dehydrogenase, N-terminal [G3DSA:3.40.605.10] (1-75)

Foldseek 3Di:
DQDDDPPDPPVLVVDQPDWGADDDPRHDATDGHVSVVVVPDDPDDDDDDDPPDPPCLPDDPNDPLSVQCVVCVVVVPPVSNVVSD